Protein AF-A0A8C9J4I4-F1 (afdb_monomer_lite)

Secondary structure (DSSP, 8-state):
-HHHHTT-GGG----HHHHHHHHHSSS--------PPPPPTTSPPP-SHHHHHHHHHHHHHHHTT---------TT-HHHHHHHHHTT---HHHHH--------HHHHHHHTT-

Structure (mmCIF, N/CA/C/O backbone):
data_AF-A0A8C9J4I4-F1
#
_entry.id   AF-A0A8C9J4I4-F1
#
loop_
_atom_site.group_PDB
_atom_site.id
_atom_site.type_symbol
_atom_site.label_atom_id
_atom_site.label_alt_id
_atom_site.label_comp_id
_atom_site.label_asym_id
_atom_site.label_entity_id
_atom_site.label_seq_id
_atom_site.pdbx_PDB_ins_code
_atom_site.Cartn_x
_atom_site.Cartn_y
_atom_site.Cartn_z
_atom_site.occupancy
_atom_site.B_iso_or_equiv
_atom_site.auth_seq_id
_atom_site.auth_comp_id
_atom_site.auth_asym_id
_atom_site.auth_atom_id
_atom_site.pdbx_PDB_model_num
ATOM 1 N N . GLU A 1 1 ? -2.666 16.844 15.257 1.00 49.97 1 GLU A N 1
ATOM 2 C CA . GLU A 1 1 ? -2.706 15.535 14.540 1.00 49.97 1 GLU A CA 1
ATOM 3 C C . GLU A 1 1 ? -1.479 14.668 14.856 1.00 49.97 1 GLU A C 1
ATOM 5 O O . GLU A 1 1 ? -0.583 15.152 15.533 1.00 49.97 1 GLU A O 1
ATOM 10 N N . LEU A 1 2 ? -1.416 13.396 14.424 1.00 40.09 2 LEU A N 1
ATOM 11 C CA . LEU A 1 2 ? -0.331 12.441 14.757 1.00 40.09 2 LEU A CA 1
ATOM 12 C C . LEU A 1 2 ? 1.091 13.023 14.556 1.00 40.09 2 LEU A C 1
ATOM 14 O O . LEU A 1 2 ? 1.989 12.735 15.339 1.00 40.09 2 LEU A O 1
ATOM 18 N N . ALA A 1 3 ? 1.272 13.897 13.560 1.00 43.53 3 ALA A N 1
ATOM 19 C CA . ALA A 1 3 ? 2.529 14.600 13.292 1.00 43.53 3 ALA A CA 1
ATOM 20 C C . ALA A 1 3 ? 2.927 15.613 14.388 1.00 43.53 3 ALA A C 1
ATOM 22 O O . ALA A 1 3 ? 4.107 15.737 14.710 1.00 43.53 3 ALA A O 1
ATOM 23 N N . GLU A 1 4 ? 1.961 16.301 15.005 1.00 47.06 4 GLU A N 1
ATOM 24 C CA . GLU A 1 4 ? 2.205 17.167 16.170 1.00 47.06 4 GLU A CA 1
ATOM 25 C C . GLU A 1 4 ? 2.486 16.341 17.428 1.00 47.06 4 GLU A C 1
ATOM 27 O O . GLU A 1 4 ? 3.331 16.712 18.241 1.00 47.06 4 GLU A O 1
ATOM 32 N N . TYR A 1 5 ? 1.815 15.191 17.567 1.00 48.88 5 TYR A N 1
ATOM 33 C CA . TYR A 1 5 ? 2.042 14.258 18.673 1.00 48.88 5 TYR A CA 1
ATOM 34 C C . TYR A 1 5 ? 3.464 13.672 18.645 1.00 48.88 5 TYR A C 1
ATOM 36 O O . TYR A 1 5 ? 4.068 13.467 19.697 1.00 48.88 5 TYR A O 1
ATOM 44 N N . GLU A 1 6 ? 4.027 13.460 17.453 1.00 52.06 6 GLU A N 1
ATOM 45 C CA . GLU A 1 6 ? 5.371 12.897 17.271 1.00 52.06 6 GLU A CA 1
ATOM 46 C C . GLU A 1 6 ? 6.467 13.941 17.002 1.00 52.06 6 GLU A C 1
ATOM 48 O O . GLU A 1 6 ? 7.626 13.566 16.847 1.00 52.06 6 GLU A O 1
ATOM 53 N N . LYS A 1 7 ? 6.145 15.246 17.011 1.00 54.66 7 LYS A N 1
ATOM 54 C CA . LYS A 1 7 ? 7.079 16.352 16.691 1.00 54.66 7 LYS A CA 1
ATOM 55 C C . LYS A 1 7 ? 7.751 16.209 15.316 1.00 54.66 7 LYS A C 1
ATOM 57 O O . LYS A 1 7 ? 8.925 16.531 15.153 1.00 54.66 7 LYS A O 1
ATOM 62 N N . LEU A 1 8 ? 7.003 15.724 14.329 1.00 56.62 8 LEU A N 1
ATOM 63 C CA . LEU A 1 8 ? 7.472 15.504 12.955 1.00 56.62 8 LEU A CA 1
ATOM 64 C C . LEU A 1 8 ? 6.775 16.422 11.943 1.00 56.62 8 LEU A C 1
ATOM 66 O O . LEU A 1 8 ? 6.825 16.159 10.743 1.00 56.62 8 LEU A O 1
ATOM 70 N N . SER A 1 9 ? 6.144 17.503 12.411 1.00 54.25 9 SER A N 1
ATOM 71 C CA . SER A 1 9 ? 5.437 18.491 11.581 1.00 54.25 9 SER A CA 1
ATOM 72 C C . SER A 1 9 ? 6.261 18.977 10.387 1.00 54.25 9 SER A C 1
ATOM 74 O O . SER A 1 9 ? 5.722 19.156 9.302 1.00 54.25 9 SER A O 1
ATOM 76 N N . ASP A 1 10 ? 7.574 19.117 10.563 1.00 56.16 10 ASP A N 1
ATOM 77 C CA . ASP A 1 10 ? 8.470 19.719 9.570 1.00 56.16 10 ASP A CA 1
ATOM 78 C C . ASP A 1 10 ? 8.855 18.746 8.436 1.00 56.16 10 ASP A C 1
ATOM 80 O O . ASP A 1 10 ? 9.424 19.153 7.424 1.00 56.16 10 ASP A O 1
ATOM 84 N N . GLN A 1 11 ? 8.556 17.449 8.591 1.00 50.56 11 GLN A N 1
ATOM 85 C CA . GLN A 1 11 ? 8.858 16.397 7.609 1.00 50.56 11 GLN A CA 1
ATOM 86 C C . GLN A 1 11 ? 7.637 15.990 6.773 1.00 50.56 11 GLN A C 1
ATOM 88 O O . GLN A 1 11 ? 7.758 15.215 5.822 1.00 50.56 11 GLN A O 1
ATOM 93 N N . VAL A 1 12 ? 6.458 16.521 7.099 1.00 47.56 12 VAL A N 1
ATOM 94 C CA . VAL A 1 12 ? 5.204 16.207 6.417 1.00 47.56 12 VAL A CA 1
ATOM 95 C C . VAL A 1 12 ? 4.912 17.311 5.401 1.00 47.56 12 VAL A C 1
ATOM 97 O O . VAL A 1 12 ? 4.592 18.438 5.755 1.00 47.56 12 VAL A O 1
ATOM 100 N N . LYS A 1 13 ? 5.032 16.988 4.108 1.00 55.53 13 LYS A N 1
ATOM 101 C CA . LYS A 1 13 ? 4.779 17.933 3.000 1.00 55.53 13 LYS A CA 1
ATOM 102 C C . LYS A 1 13 ? 3.300 18.072 2.612 1.00 55.53 13 LYS A C 1
ATOM 104 O O . LYS A 1 13 ? 3.002 18.772 1.649 1.00 55.53 13 LYS A O 1
ATOM 109 N N . ILE A 1 14 ? 2.390 17.382 3.298 1.00 58.34 14 ILE A N 1
ATOM 110 C CA . ILE A 1 14 ? 0.969 17.305 2.939 1.00 58.34 14 ILE A CA 1
ATOM 111 C C . ILE A 1 14 ? 0.103 17.894 4.060 1.00 58.34 14 ILE A C 1
ATOM 113 O O . ILE A 1 14 ? 0.358 17.621 5.231 1.00 58.34 14 ILE A O 1
ATOM 117 N N . SER A 1 15 ? -0.881 18.731 3.716 1.00 66.88 15 SER A N 1
ATOM 118 C CA . SER A 1 15 ? -1.787 19.355 4.691 1.00 66.88 15 SER A CA 1
ATOM 119 C C . SER A 1 15 ? -3.043 18.516 4.938 1.00 66.88 15 SER A C 1
ATOM 121 O O . SER A 1 15 ? -3.422 17.683 4.109 1.00 66.88 15 SER A O 1
ATOM 123 N N . GLU A 1 16 ? -3.718 18.762 6.063 1.00 59.41 16 GLU A N 1
ATOM 124 C CA . GLU A 1 16 ? -4.997 18.125 6.397 1.00 59.41 16 GLU A CA 1
ATOM 125 C C . GLU A 1 16 ? -6.061 18.416 5.325 1.00 59.41 16 GLU A C 1
ATOM 127 O O . GLU A 1 16 ? -6.789 17.516 4.902 1.00 59.41 16 GLU A O 1
ATOM 132 N N . GLU A 1 17 ? -6.128 19.656 4.829 1.00 63.62 17 GLU A N 1
ATOM 133 C CA . GLU A 1 17 ? -7.065 20.032 3.769 1.00 63.62 17 GLU A CA 1
ATOM 134 C C . GLU A 1 17 ? -6.798 19.270 2.467 1.00 63.62 17 GLU A C 1
ATOM 136 O O . GLU A 1 17 ? -7.749 18.833 1.817 1.00 63.62 17 GLU A O 1
ATOM 141 N N . ALA A 1 18 ? -5.526 19.061 2.108 1.00 61.28 18 ALA A N 1
ATOM 142 C CA . ALA A 1 18 ? -5.149 18.293 0.923 1.00 61.28 18 ALA A CA 1
ATOM 143 C C . ALA A 1 18 ? -5.536 16.811 1.067 1.00 61.28 18 ALA A C 1
ATOM 145 O O . ALA A 1 18 ? -6.139 16.242 0.162 1.00 61.28 18 ALA A O 1
ATOM 146 N N . LEU A 1 19 ? -5.301 16.206 2.240 1.00 60.72 19 LEU A N 1
ATOM 147 C CA . LEU A 1 19 ? -5.726 14.829 2.531 1.00 60.72 19 LEU A CA 1
ATOM 148 C C . LEU A 1 19 ? -7.250 14.670 2.472 1.00 60.72 19 LEU A C 1
ATOM 150 O O . LEU A 1 19 ? -7.756 13.655 1.990 1.00 60.72 19 LEU A O 1
ATOM 154 N N . ARG A 1 20 ? -7.996 15.671 2.955 1.00 61.81 20 ARG A N 1
ATOM 155 C CA . ARG A 1 20 ? -9.463 15.687 2.894 1.00 61.81 20 ARG A CA 1
ATOM 156 C C . ARG A 1 20 ? -9.975 15.792 1.460 1.00 61.81 20 ARG A C 1
ATOM 158 O O . ARG A 1 20 ? -10.905 15.065 1.113 1.00 61.81 20 ARG A O 1
ATOM 165 N N . ALA A 1 21 ? -9.373 16.659 0.650 1.00 62.06 21 ALA A N 1
ATOM 166 C CA . ALA A 1 21 ? -9.745 16.849 -0.749 1.00 62.06 21 ALA A CA 1
ATOM 167 C C . ALA A 1 21 ? -9.456 15.601 -1.602 1.00 62.06 21 ALA A C 1
ATOM 169 O O . ALA A 1 21 ? -10.354 15.127 -2.298 1.00 62.06 21 ALA A O 1
ATOM 170 N N . ASP A 1 22 ? -8.254 15.032 -1.489 1.00 60.41 22 ASP A N 1
ATOM 171 C CA . ASP A 1 22 ? -7.823 13.880 -2.295 1.00 60.41 22 ASP A CA 1
ATOM 172 C C . ASP A 1 22 ? -8.471 12.564 -1.829 1.00 60.41 22 ASP A C 1
ATOM 174 O O . ASP A 1 22 ? -8.793 11.677 -2.625 1.00 60.41 22 ASP A O 1
ATOM 178 N N . GLY A 1 23 ? -8.677 12.426 -0.516 1.00 58.28 23 GLY A N 1
ATOM 179 C CA . GLY A 1 23 ? -9.105 11.173 0.097 1.00 58.28 23 GLY A CA 1
ATOM 180 C C . GLY A 1 23 ? -10.605 11.016 0.315 1.00 58.28 23 GLY A C 1
ATOM 181 O O . GLY A 1 23 ? -11.085 9.886 0.383 1.00 58.28 23 GLY A O 1
ATOM 182 N N . PHE A 1 24 ? -11.345 12.120 0.459 1.00 59.84 24 PHE A N 1
ATOM 183 C CA . PHE A 1 24 ? -12.734 12.099 0.937 1.00 59.84 24 PHE A CA 1
ATOM 184 C C . PHE A 1 24 ? -13.669 13.064 0.182 1.00 59.84 24 PHE A C 1
ATOM 186 O O . PHE A 1 24 ? -14.761 13.360 0.671 1.00 59.84 24 PHE A O 1
ATOM 193 N N . GLY A 1 25 ? -13.253 13.562 -0.989 1.00 61.19 25 GLY A N 1
ATOM 194 C CA . GLY A 1 25 ? -14.099 14.334 -1.906 1.00 61.19 25 GLY A CA 1
ATOM 195 C C . GLY A 1 25 ? -15.133 13.477 -2.652 1.00 61.19 25 GLY A C 1
ATOM 196 O O . GLY A 1 25 ? -15.269 12.281 -2.405 1.00 61.19 25 GLY A O 1
ATOM 197 N N . GLU A 1 26 ? -15.860 14.078 -3.599 1.00 49.44 26 GLU A N 1
ATOM 198 C CA . GLU A 1 26 ? -16.926 13.398 -4.366 1.00 49.44 26 GLU A CA 1
ATOM 199 C C . GLU A 1 26 ? -16.433 12.195 -5.199 1.00 49.44 26 GLU A C 1
ATOM 201 O O . GLU A 1 26 ? -17.227 11.320 -5.535 1.00 49.44 26 GLU A O 1
ATOM 206 N N . ASN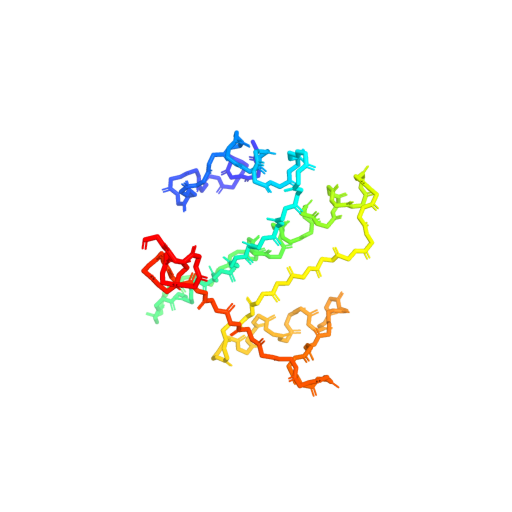 A 1 27 ? -15.128 12.120 -5.489 1.00 47.50 27 ASN A N 1
ATOM 207 C CA . ASN A 1 27 ? -14.455 10.974 -6.106 1.00 47.50 27 ASN A CA 1
ATOM 208 C C . ASN A 1 27 ? -13.192 10.617 -5.300 1.00 47.50 27 ASN A C 1
ATOM 210 O O . ASN A 1 27 ? -12.106 11.095 -5.631 1.00 47.50 27 ASN A O 1
ATOM 214 N N . PRO A 1 28 ? -13.308 9.816 -4.229 1.00 50.38 28 PRO A N 1
ATOM 215 C CA . PRO A 1 28 ? -12.176 9.511 -3.366 1.00 50.38 28 PRO A CA 1
ATOM 216 C C . PRO A 1 28 ? -11.195 8.559 -4.064 1.00 50.38 28 PRO A C 1
ATOM 218 O O . PRO A 1 28 ? -11.571 7.463 -4.486 1.00 50.38 28 PRO A O 1
ATOM 221 N N . PHE A 1 29 ? -9.921 8.947 -4.151 1.00 48.00 29 PHE A N 1
ATOM 222 C CA . PHE A 1 29 ? -8.847 8.073 -4.626 1.00 48.00 29 PHE A CA 1
ATOM 223 C C . PHE A 1 29 ? -7.624 8.214 -3.717 1.00 48.00 29 PHE A C 1
ATOM 225 O O . PHE A 1 29 ? -6.791 9.100 -3.885 1.00 48.00 29 PHE A O 1
ATOM 232 N N . TYR A 1 30 ? -7.495 7.314 -2.739 1.00 51.06 30 TYR A N 1
ATOM 233 C CA . TYR A 1 30 ? -6.308 7.264 -1.887 1.00 51.06 30 TYR A CA 1
ATOM 234 C C . TYR A 1 30 ? -5.211 6.442 -2.572 1.00 51.06 30 TYR A C 1
ATOM 236 O O . TYR A 1 30 ? -5.296 5.218 -2.654 1.00 51.06 30 TYR A O 1
ATOM 244 N N . CYS A 1 31 ? -4.149 7.107 -3.023 1.00 49.06 31 CYS A N 1
ATOM 245 C CA . CYS A 1 31 ? -2.883 6.453 -3.343 1.00 49.06 31 CYS A CA 1
ATOM 246 C C . CYS A 1 31 ? -1.783 7.107 -2.506 1.00 49.06 31 CYS A C 1
ATOM 248 O O . CYS A 1 31 ? -1.266 8.168 -2.846 1.00 49.06 31 CYS A O 1
ATOM 250 N N . CYS A 1 32 ? -1.456 6.494 -1.368 1.00 49.62 32 CYS A N 1
ATOM 251 C CA . CYS A 1 32 ? -0.356 6.937 -0.521 1.00 49.62 32 CYS A CA 1
ATOM 252 C C . CYS A 1 32 ? 0.873 6.064 -0.793 1.00 49.62 32 CYS A C 1
ATOM 254 O O . CYS A 1 32 ? 0.820 4.839 -0.664 1.00 49.62 32 CYS A O 1
ATOM 256 N N . LEU A 1 33 ? 1.987 6.702 -1.147 1.00 51.28 33 LEU A N 1
ATOM 257 C CA . LEU A 1 33 ? 3.301 6.073 -1.107 1.00 51.28 33 LEU A CA 1
ATOM 258 C C . LEU A 1 33 ? 3.888 6.309 0.285 1.00 51.28 33 LEU A C 1
ATOM 260 O O . LEU A 1 33 ? 4.370 7.399 0.584 1.00 51.28 33 LEU A O 1
ATOM 264 N N . VAL A 1 34 ? 3.838 5.290 1.143 1.00 55.66 34 VAL A N 1
ATOM 265 C CA . VAL A 1 34 ? 4.549 5.317 2.426 1.00 55.66 34 VAL A CA 1
ATOM 266 C C . VAL A 1 34 ? 5.980 4.860 2.166 1.00 55.66 34 VAL A C 1
ATOM 268 O O . VAL A 1 34 ? 6.237 3.671 1.987 1.00 55.66 34 VAL A O 1
ATOM 271 N N . ALA A 1 35 ? 6.910 5.811 2.115 1.00 47.03 35 ALA A N 1
ATOM 272 C CA . ALA A 1 35 ? 8.337 5.534 2.042 1.00 47.03 35 ALA A CA 1
ATOM 273 C C . ALA A 1 35 ? 8.973 5.815 3.406 1.00 47.03 35 ALA A C 1
ATOM 275 O O . ALA A 1 35 ? 8.958 6.947 3.883 1.00 47.03 35 ALA A O 1
ATOM 276 N N . GLU A 1 36 ? 9.535 4.782 4.027 1.00 53.59 36 GLU A N 1
ATOM 277 C CA . GLU A 1 36 ? 10.429 4.945 5.170 1.00 53.59 36 GLU A CA 1
ATOM 278 C C . GLU A 1 36 ? 11.862 5.040 4.637 1.00 53.59 36 GLU A C 1
ATOM 280 O O . GLU A 1 36 ? 12.345 4.128 3.961 1.00 53.59 36 GLU A O 1
ATOM 285 N N . LEU A 1 37 ? 12.529 6.168 4.894 1.00 52.94 37 LEU A N 1
ATOM 286 C CA . LEU A 1 37 ? 13.966 6.297 4.673 1.00 52.94 37 LEU A CA 1
ATOM 287 C C . LEU A 1 37 ? 14.671 5.479 5.754 1.00 52.94 37 LEU A C 1
ATOM 289 O O . LEU A 1 37 ? 14.528 5.762 6.943 1.00 52.94 37 LEU A O 1
ATOM 293 N N . LEU A 1 38 ? 15.412 4.452 5.337 1.00 54.44 38 LEU A N 1
ATOM 294 C CA . LEU A 1 38 ? 16.266 3.716 6.260 1.00 54.44 38 LEU A CA 1
ATOM 295 C C . LEU A 1 38 ? 17.342 4.667 6.815 1.00 54.44 38 LEU A C 1
ATOM 297 O O . LEU A 1 38 ? 17.878 5.469 6.042 1.00 54.44 38 LEU A O 1
ATOM 301 N N . PRO A 1 39 ? 17.668 4.585 8.119 1.00 55.25 39 PRO A N 1
ATOM 302 C CA . PRO A 1 39 ? 18.702 5.425 8.709 1.00 55.25 39 PRO A CA 1
ATOM 303 C C . PRO A 1 39 ? 20.049 5.190 8.024 1.00 55.25 39 PRO A C 1
ATOM 305 O O . PRO A 1 39 ? 20.355 4.066 7.604 1.00 55.25 39 PRO A O 1
ATOM 308 N N . ALA A 1 40 ? 20.884 6.227 7.954 1.00 65.31 40 ALA A N 1
ATOM 309 C CA . ALA A 1 40 ? 22.268 6.046 7.534 1.00 65.31 40 ALA A CA 1
ATOM 310 C C . ALA A 1 40 ? 23.018 5.127 8.528 1.00 65.31 40 ALA A C 1
ATOM 312 O O . ALA A 1 40 ? 22.620 5.011 9.693 1.00 65.31 40 ALA A O 1
ATOM 313 N N . PRO A 1 41 ? 24.116 4.461 8.121 1.00 58.59 41 PRO A N 1
ATOM 314 C CA . PRO A 1 41 ? 24.906 3.643 9.036 1.00 58.59 41 PRO A CA 1
ATOM 315 C C . PRO A 1 41 ? 25.340 4.450 10.271 1.00 58.59 41 PRO A C 1
ATOM 317 O O . PRO A 1 41 ? 26.097 5.410 10.153 1.00 58.59 41 PRO A O 1
ATOM 320 N N . GLY A 1 42 ? 24.861 4.050 11.452 1.00 67.25 42 GLY A N 1
ATOM 321 C CA . GLY A 1 42 ? 25.135 4.727 12.725 1.00 67.25 42 GLY A CA 1
ATOM 322 C C . GLY A 1 42 ? 24.010 5.630 13.245 1.00 67.25 42 GLY A C 1
ATOM 323 O O . GLY A 1 42 ? 24.132 6.145 14.355 1.00 67.25 42 GLY A O 1
ATOM 324 N N . GLU A 1 43 ? 22.915 5.796 12.503 1.00 62.84 43 GLU A N 1
ATOM 325 C CA . GLU A 1 43 ? 21.741 6.541 12.964 1.00 62.84 43 GLU A CA 1
ATOM 326 C C . GLU A 1 43 ? 20.735 5.648 13.713 1.00 62.84 43 GLU A C 1
ATOM 328 O O . GLU A 1 43 ? 20.614 4.452 13.424 1.00 62.84 43 GLU A O 1
ATOM 333 N N . PRO A 1 44 ? 20.002 6.207 14.695 1.00 56.84 44 PRO A N 1
ATOM 334 C CA . PRO A 1 44 ? 18.973 5.472 15.416 1.00 56.84 44 PRO A CA 1
ATOM 335 C C . PRO A 1 44 ? 17.864 5.006 14.468 1.00 56.84 44 PRO A C 1
ATOM 337 O O . PRO A 1 44 ? 17.380 5.752 13.619 1.00 56.84 44 PRO A O 1
ATOM 340 N N . GLN A 1 45 ? 17.451 3.752 14.641 1.00 60.62 45 GLN A N 1
ATOM 341 C CA . GLN A 1 45 ? 16.393 3.127 13.855 1.00 60.62 45 GLN A CA 1
ATOM 342 C C . GLN A 1 45 ? 15.054 3.864 14.021 1.00 60.62 45 GLN A C 1
ATOM 344 O O . GLN A 1 45 ? 14.745 4.371 15.103 1.00 60.62 45 GLN A O 1
ATOM 349 N N . GLY A 1 46 ? 14.267 3.919 12.941 1.00 59.94 46 GLY A N 1
ATOM 350 C CA . GLY A 1 46 ? 12.967 4.591 12.914 1.00 59.94 46 GLY A CA 1
ATOM 351 C C . GLY A 1 46 ? 12.037 4.113 14.036 1.00 59.94 46 GLY A C 1
ATOM 352 O O . GLY A 1 46 ? 11.974 2.929 14.359 1.00 59.94 46 GLY A O 1
ATOM 353 N N . GLN A 1 47 ? 11.289 5.035 14.646 1.00 58.75 47 GLN A N 1
ATOM 354 C CA . GLN A 1 47 ? 10.462 4.778 15.840 1.00 58.75 47 GLN A CA 1
ATOM 355 C C . GLN A 1 47 ? 9.135 4.039 15.546 1.00 58.75 47 GLN A C 1
ATOM 357 O O . GLN A 1 4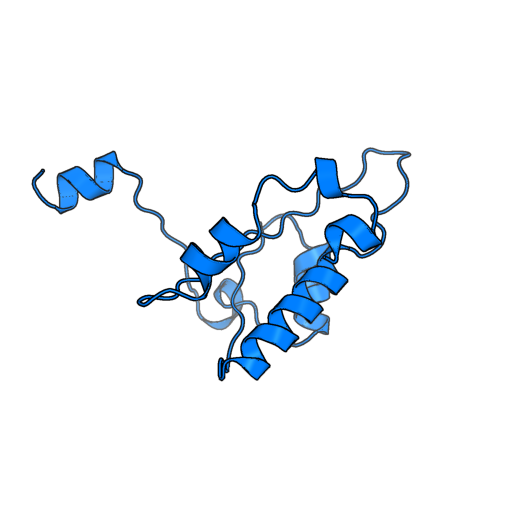7 ? 8.177 4.131 16.318 1.00 58.75 47 GLN A O 1
ATOM 362 N N . GLY A 1 48 ? 9.036 3.325 14.420 1.00 65.75 48 GLY A N 1
ATOM 363 C CA . GLY A 1 48 ? 7.809 2.635 14.001 1.00 65.75 48 GLY A CA 1
ATOM 364 C C . GLY A 1 48 ? 6.667 3.578 13.596 1.00 65.75 48 GLY A C 1
ATOM 365 O O . GLY A 1 48 ? 5.496 3.202 13.672 1.00 65.75 48 GLY A O 1
ATOM 366 N N . ILE A 1 49 ? 7.001 4.800 13.176 1.00 68.62 49 ILE A N 1
ATOM 367 C CA . ILE A 1 49 ? 6.057 5.852 12.766 1.00 68.62 49 ILE A CA 1
ATOM 368 C C . ILE A 1 49 ? 5.169 5.368 11.609 1.00 68.62 49 ILE A C 1
ATOM 370 O O . ILE A 1 49 ? 3.948 5.516 11.662 1.00 68.62 49 ILE A O 1
ATOM 374 N N . GLY A 1 50 ? 5.753 4.684 10.616 1.00 69.12 50 GLY A N 1
ATOM 375 C CA . GLY A 1 50 ? 5.013 4.126 9.475 1.00 69.12 50 GLY A CA 1
ATOM 376 C C . GLY A 1 50 ? 3.881 3.181 9.897 1.00 69.12 50 GLY A C 1
ATOM 377 O O . GLY A 1 50 ? 2.751 3.304 9.424 1.00 69.12 50 GLY A O 1
ATOM 378 N N . SER A 1 51 ? 4.137 2.310 10.878 1.00 73.12 51 SER A N 1
ATOM 379 C CA . SER A 1 51 ? 3.125 1.404 11.437 1.00 73.12 51 SER A CA 1
ATOM 380 C C . SER A 1 51 ? 1.979 2.147 12.125 1.00 73.12 51 SER A C 1
ATOM 382 O O . SER A 1 51 ? 0.830 1.713 12.046 1.00 73.12 51 SER A O 1
ATOM 384 N N . LYS A 1 52 ? 2.265 3.258 12.815 1.00 77.88 52 LYS A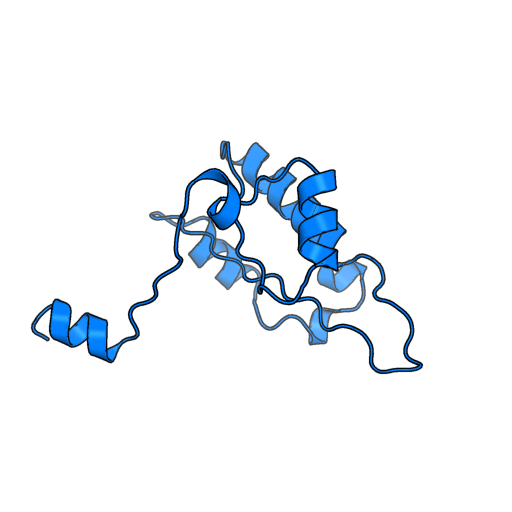 N 1
ATOM 385 C CA . LYS A 1 52 ? 1.230 4.070 13.475 1.00 77.88 52 LYS A CA 1
ATOM 386 C C . LYS A 1 52 ? 0.370 4.815 12.458 1.00 77.88 52 LYS A C 1
ATOM 388 O O . LYS A 1 52 ? -0.850 4.839 12.611 1.00 77.88 52 LYS A O 1
ATOM 393 N N . ILE A 1 53 ? 0.985 5.349 11.402 1.00 79.94 53 ILE A N 1
ATOM 394 C CA . ILE A 1 53 ? 0.277 6.007 10.297 1.00 79.94 53 ILE A CA 1
ATOM 395 C C . ILE A 1 53 ? -0.694 5.024 9.640 1.00 79.94 53 ILE A C 1
ATOM 397 O O . ILE A 1 53 ? -1.880 5.324 9.527 1.00 79.94 53 ILE A O 1
ATOM 401 N N . ILE A 1 54 ? -0.233 3.826 9.275 1.00 82.06 54 ILE A N 1
ATOM 402 C CA . ILE A 1 54 ? -1.078 2.846 8.574 1.00 82.06 54 ILE A CA 1
ATOM 403 C C . ILE A 1 54 ? -2.243 2.379 9.440 1.00 82.06 54 ILE A C 1
ATOM 405 O O . ILE A 1 54 ? -3.364 2.275 8.945 1.00 82.06 54 ILE A O 1
ATOM 409 N N . LYS A 1 55 ? -2.015 2.165 10.741 1.00 84.50 55 LYS A N 1
ATOM 410 C CA . LYS A 1 55 ? -3.102 1.863 11.680 1.00 84.50 55 LYS A CA 1
ATOM 411 C C . LYS A 1 55 ? -4.137 2.980 11.714 1.00 84.50 55 LYS A C 1
ATOM 413 O O . LYS A 1 55 ? -5.326 2.692 11.626 1.00 84.50 55 LYS A O 1
ATOM 418 N N . LYS A 1 56 ? -3.702 4.244 11.777 1.00 85.38 56 LYS A N 1
ATOM 419 C CA . LYS A 1 56 ? -4.641 5.366 11.823 1.00 85.38 56 LYS A CA 1
ATOM 420 C C . LYS A 1 56 ? -5.437 5.516 10.527 1.00 85.38 56 LYS A C 1
ATOM 422 O O . LYS A 1 56 ? -6.635 5.780 10.578 1.00 85.38 56 LYS A O 1
ATOM 427 N N . VAL A 1 57 ? -4.798 5.301 9.377 1.00 84.31 57 VAL A N 1
ATOM 428 C CA . VAL A 1 57 ? -5.483 5.283 8.076 1.00 84.31 57 VAL A CA 1
ATOM 429 C C . VAL A 1 57 ? -6.515 4.157 8.027 1.00 84.31 57 VAL A C 1
ATOM 431 O O . VAL A 1 57 ? -7.639 4.396 7.598 1.00 84.31 57 VAL A O 1
ATOM 434 N N . ALA A 1 58 ? -6.178 2.957 8.510 1.00 85.25 58 ALA A N 1
ATOM 435 C CA . ALA A 1 58 ? -7.116 1.839 8.570 1.00 85.25 58 ALA A CA 1
ATOM 436 C C . ALA A 1 58 ? -8.329 2.136 9.472 1.00 85.25 58 ALA A C 1
ATOM 438 O O . ALA A 1 58 ? -9.455 1.855 9.071 1.00 85.25 58 ALA A O 1
ATOM 439 N N . GLU A 1 59 ? -8.125 2.750 10.646 1.00 86.62 59 GLU A N 1
ATOM 440 C CA . GLU A 1 59 ? -9.220 3.196 11.526 1.00 86.62 59 GLU A CA 1
ATOM 441 C C . GLU A 1 59 ? -10.185 4.136 10.792 1.00 86.62 59 GLU A C 1
ATOM 443 O O . GLU A 1 59 ? -11.384 3.868 10.728 1.00 86.62 59 GLU A O 1
ATOM 448 N N . VAL A 1 60 ? -9.661 5.203 10.179 1.00 85.00 60 VAL A N 1
ATOM 449 C CA . VAL A 1 60 ? -10.484 6.193 9.464 1.00 85.00 60 VAL A CA 1
ATOM 450 C C . VAL A 1 60 ? -11.179 5.570 8.252 1.00 85.00 60 VAL A C 1
ATOM 452 O O . VAL A 1 60 ? -12.341 5.869 7.989 1.00 85.00 60 VAL A O 1
ATOM 455 N N . ALA A 1 61 ? -10.498 4.688 7.516 1.00 78.44 61 ALA A N 1
ATOM 456 C CA . ALA A 1 61 ? -11.082 3.983 6.380 1.00 78.44 61 ALA A CA 1
ATOM 457 C C . ALA A 1 61 ? -12.308 3.158 6.812 1.00 78.44 61 ALA A C 1
ATOM 459 O O . ALA A 1 61 ? -13.364 3.247 6.186 1.00 78.44 61 ALA A O 1
ATOM 460 N N . LEU A 1 62 ? -12.203 2.421 7.922 1.00 80.12 62 LEU A N 1
ATOM 461 C CA . LEU A 1 62 ? -13.315 1.643 8.472 1.00 80.12 62 LEU A CA 1
ATOM 462 C C . LEU A 1 62 ? -14.467 2.539 8.954 1.00 80.12 62 LEU A C 1
ATOM 464 O O . LEU A 1 62 ? -15.622 2.256 8.642 1.00 80.12 62 LEU A O 1
ATOM 468 N N . GLU A 1 63 ? -14.174 3.647 9.646 1.00 83.00 63 GLU A N 1
ATOM 469 C CA . GLU A 1 63 ? -15.183 4.637 10.072 1.00 83.00 63 GLU A CA 1
ATOM 470 C C . GLU A 1 63 ? -15.970 5.236 8.892 1.00 83.00 63 GLU A C 1
ATOM 472 O O . GLU A 1 63 ? -17.119 5.652 9.046 1.00 83.00 63 GLU A O 1
ATOM 477 N N . ARG A 1 64 ? -15.366 5.265 7.699 1.00 79.12 64 ARG A N 1
ATOM 478 C CA . ARG A 1 64 ? -15.953 5.799 6.460 1.00 79.12 64 ARG A CA 1
ATOM 479 C C . ARG A 1 64 ? -16.634 4.737 5.594 1.00 79.12 64 ARG A C 1
ATOM 481 O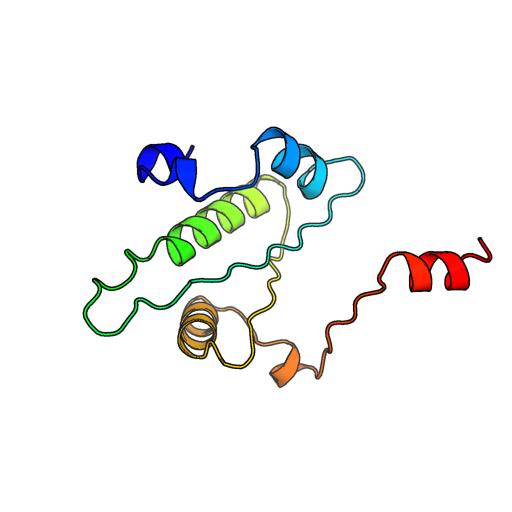 O . ARG A 1 64 ? -17.136 5.068 4.523 1.00 79.12 64 ARG A O 1
ATOM 488 N N . GLY A 1 65 ? -16.676 3.482 6.042 1.00 71.19 65 GLY A N 1
ATOM 489 C CA . GLY A 1 65 ? -17.288 2.376 5.302 1.00 71.19 65 GLY A CA 1
ATOM 490 C C . GLY A 1 65 ? -16.406 1.787 4.198 1.00 71.19 65 GLY A C 1
ATOM 491 O O . GLY A 1 65 ? -16.903 1.038 3.357 1.00 71.19 65 GLY A O 1
ATOM 492 N N . CYS A 1 66 ? -15.107 2.092 4.181 1.00 77.81 66 CYS A N 1
ATOM 493 C CA . CYS A 1 66 ? -14.160 1.417 3.301 1.00 77.81 66 CYS A CA 1
ATOM 494 C C . CYS A 1 66 ? -13.883 -0.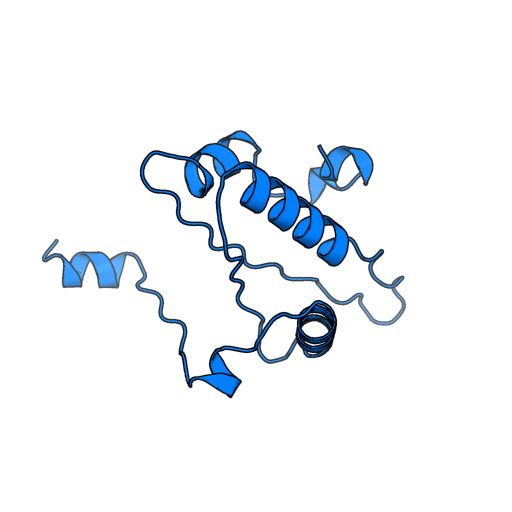004 3.815 1.00 77.81 66 CYS A C 1
ATOM 496 O O . CYS A 1 66 ? -13.757 -0.235 5.015 1.00 77.81 66 CYS A O 1
ATOM 498 N N . SER A 1 67 ? -13.738 -0.961 2.898 1.00 79.50 67 SER A N 1
ATOM 499 C CA . SER A 1 67 ? -13.469 -2.369 3.225 1.00 79.50 67 SER A CA 1
ATOM 500 C C . SER A 1 67 ? -12.033 -2.808 2.936 1.00 79.50 67 SER A C 1
ATOM 502 O O . SER A 1 67 ? -11.654 -3.926 3.281 1.00 79.50 67 SER A O 1
ATOM 504 N N . GLN A 1 68 ? -11.234 -1.961 2.282 1.00 79.00 68 GLN A N 1
ATOM 505 C CA . GLN A 1 68 ? -9.886 -2.300 1.837 1.00 79.00 68 GLN A CA 1
ATOM 506 C C . GLN A 1 68 ? -8.949 -1.096 1.938 1.00 79.00 68 GLN A C 1
ATOM 508 O O . GLN A 1 68 ? -9.337 0.036 1.655 1.00 79.00 68 GLN A O 1
ATOM 513 N N . LEU A 1 69 ? -7.694 -1.374 2.291 1.00 81.12 69 LEU A N 1
ATOM 514 C CA . LEU A 1 69 ? -6.575 -0.442 2.217 1.00 81.12 69 LEU A CA 1
ATOM 515 C C . LEU A 1 69 ? -5.565 -1.016 1.223 1.00 81.12 69 LEU A C 1
ATOM 517 O O . LEU A 1 69 ? -5.137 -2.161 1.368 1.00 81.12 69 LEU A O 1
ATOM 521 N N . ARG A 1 70 ? -5.188 -0.227 0.213 1.00 83.56 70 ARG A N 1
ATOM 522 C CA . ARG A 1 70 ? -4.173 -0.598 -0.781 1.00 83.56 70 ARG A CA 1
ATOM 523 C C . ARG A 1 70 ? -3.002 0.375 -0.711 1.00 83.56 70 ARG A C 1
ATOM 525 O O . ARG A 1 70 ? -3.198 1.576 -0.560 1.00 83.56 70 ARG A O 1
ATOM 532 N N . LEU A 1 71 ? -1.790 -0.153 -0.840 1.00 84.00 71 LEU A N 1
ATOM 533 C CA . LEU A 1 71 ? -0.546 0.612 -0.869 1.00 84.00 71 LEU A CA 1
ATOM 534 C C . LEU A 1 71 ? 0.432 -0.032 -1.858 1.00 84.00 71 LEU A C 1
ATOM 536 O O . LEU A 1 71 ? 0.299 -1.211 -2.177 1.00 84.00 71 LEU A O 1
ATOM 540 N N . THR A 1 72 ? 1.404 0.740 -2.348 1.00 84.81 72 THR A N 1
ATOM 541 C CA . THR A 1 72 ? 2.513 0.224 -3.170 1.00 84.81 72 THR A CA 1
ATOM 542 C C . THR A 1 72 ? 3.799 0.280 -2.355 1.00 84.81 72 THR A C 1
ATOM 544 O O . THR A 1 72 ? 4.087 1.304 -1.737 1.00 84.81 72 THR A O 1
ATOM 547 N N . VAL A 1 73 ? 4.571 -0.807 -2.359 1.00 84.69 73 VAL A N 1
ATOM 548 C CA . VAL A 1 73 ? 5.883 -0.887 -1.703 1.00 84.69 73 VAL A CA 1
ATOM 549 C C . VAL A 1 73 ? 6.959 -0.975 -2.776 1.00 84.69 73 VAL A C 1
ATOM 551 O O . VAL A 1 73 ? 6.801 -1.714 -3.745 1.00 84.69 73 VAL A O 1
ATOM 554 N N . LEU A 1 74 ? 8.050 -0.225 -2.611 1.00 83.31 74 LEU A N 1
ATOM 555 C CA . LEU A 1 74 ? 9.216 -0.347 -3.486 1.00 83.31 74 LEU A CA 1
ATOM 556 C C . LEU A 1 74 ? 9.845 -1.736 -3.331 1.00 83.31 74 LEU A C 1
ATOM 558 O O . LEU A 1 74 ? 9.973 -2.234 -2.213 1.00 83.31 74 LEU A O 1
ATOM 562 N N . ASP A 1 75 ? 10.258 -2.339 -4.443 1.00 84.19 75 ASP A N 1
ATOM 563 C CA . ASP A 1 75 ? 10.754 -3.721 -4.532 1.00 84.19 75 ASP A CA 1
ATOM 564 C C . ASP A 1 75 ? 11.888 -4.066 -3.547 1.00 84.19 75 ASP A C 1
ATOM 566 O O . ASP A 1 75 ? 11.950 -5.186 -3.018 1.00 84.19 75 ASP A O 1
ATOM 570 N N . TRP A 1 76 ? 12.751 -3.088 -3.273 1.00 81.88 76 TRP A N 1
ATOM 571 C CA . TRP A 1 76 ? 13.894 -3.175 -2.375 1.00 81.88 76 TRP A CA 1
ATOM 572 C C . TRP A 1 76 ? 13.525 -3.089 -0.890 1.00 81.88 76 TRP A C 1
ATOM 574 O O . TRP A 1 76 ? 14.324 -3.492 -0.044 1.00 81.88 76 TRP A O 1
ATOM 584 N N . ASN A 1 77 ? 12.329 -2.610 -0.534 1.00 81.38 77 ASN A N 1
ATOM 585 C CA . ASN A 1 77 ? 11.932 -2.421 0.862 1.00 81.38 77 ASN A CA 1
ATOM 586 C C . ASN A 1 77 ? 11.328 -3.699 1.467 1.00 81.38 77 ASN A C 1
ATOM 588 O O . ASN A 1 77 ? 10.148 -3.759 1.823 1.00 81.38 77 ASN A O 1
ATOM 592 N N . LYS A 1 78 ? 12.161 -4.739 1.597 1.00 84.38 78 LYS A N 1
ATOM 593 C CA . LYS A 1 78 ? 11.753 -6.031 2.174 1.00 84.38 78 LYS A CA 1
ATOM 594 C C . LYS A 1 78 ? 11.239 -5.904 3.608 1.00 84.38 78 LYS A C 1
ATOM 596 O O . LYS A 1 78 ? 10.253 -6.546 3.943 1.00 84.38 78 LYS A O 1
ATOM 601 N N . GLY A 1 79 ? 11.818 -5.006 4.408 1.00 84.44 79 GLY A N 1
ATOM 602 C CA . GLY A 1 79 ? 11.358 -4.751 5.776 1.00 84.44 79 GLY A CA 1
ATOM 603 C C . GLY A 1 79 ? 9.897 -4.292 5.841 1.00 84.44 79 GLY A C 1
ATOM 604 O O . GLY A 1 79 ? 9.122 -4.828 6.630 1.00 84.44 79 GLY A O 1
ATOM 605 N N . ALA A 1 80 ? 9.491 -3.355 4.977 1.00 82.94 80 ALA A N 1
ATOM 606 C CA . ALA A 1 80 ? 8.096 -2.921 4.899 1.00 82.94 80 ALA A CA 1
ATOM 607 C C . ALA A 1 80 ? 7.175 -4.016 4.334 1.00 82.94 80 ALA A C 1
ATOM 609 O O . ALA A 1 80 ? 6.071 -4.202 4.843 1.00 82.94 80 ALA A O 1
ATOM 610 N N . MET A 1 81 ? 7.625 -4.766 3.319 1.00 86.44 81 MET A N 1
ATOM 611 C CA . MET A 1 81 ? 6.860 -5.901 2.780 1.00 86.44 81 MET A CA 1
ATOM 612 C C . MET A 1 81 ? 6.562 -6.942 3.865 1.00 86.44 81 MET A C 1
ATOM 614 O O . MET A 1 81 ? 5.408 -7.334 4.034 1.00 86.44 81 MET A O 1
ATOM 618 N N . ASP A 1 82 ? 7.579 -7.350 4.627 1.00 87.62 82 ASP A N 1
ATOM 619 C CA . ASP A 1 82 ? 7.450 -8.343 5.695 1.00 87.62 82 ASP A CA 1
ATOM 620 C C . ASP A 1 82 ? 6.549 -7.834 6.826 1.00 87.62 82 ASP A C 1
ATOM 622 O O . ASP A 1 82 ? 5.676 -8.559 7.305 1.00 87.62 82 ASP A O 1
ATOM 626 N N . LEU A 1 83 ? 6.700 -6.560 7.206 1.00 85.25 83 LEU A N 1
ATOM 627 C CA . LEU A 1 83 ? 5.837 -5.901 8.184 1.00 85.25 83 LEU A CA 1
ATOM 628 C C . LEU A 1 83 ? 4.363 -5.938 7.758 1.00 85.25 83 LEU A C 1
ATOM 630 O O . LEU A 1 83 ? 3.505 -6.320 8.552 1.00 85.25 83 LEU A O 1
ATOM 634 N N . TYR A 1 84 ? 4.043 -5.552 6.521 1.00 87.31 84 TYR A N 1
ATOM 635 C CA . TYR A 1 84 ? 2.652 -5.517 6.062 1.00 87.31 84 TYR A CA 1
ATOM 636 C C . TYR A 1 84 ? 2.073 -6.917 5.883 1.00 87.31 84 TYR A C 1
ATOM 638 O O . TYR A 1 84 ? 0.926 -7.138 6.273 1.00 87.31 84 TYR A O 1
ATOM 646 N N . LYS A 1 85 ? 2.867 -7.881 5.397 1.00 90.44 85 LYS A N 1
ATOM 647 C CA . LYS A 1 85 ? 2.475 -9.298 5.360 1.00 90.44 85 LYS A CA 1
ATOM 648 C C . LYS A 1 85 ? 2.143 -9.814 6.766 1.00 90.44 85 LYS A C 1
ATOM 650 O O . LYS A 1 85 ? 1.106 -10.446 6.952 1.00 90.44 85 LYS A O 1
ATOM 655 N N . ALA A 1 86 ? 2.944 -9.470 7.778 1.00 89.62 86 ALA A N 1
ATOM 656 C CA . ALA A 1 86 ? 2.672 -9.825 9.175 1.00 89.62 86 ALA A CA 1
ATOM 657 C C . ALA A 1 86 ? 1.401 -9.159 9.745 1.00 89.62 86 ALA A C 1
ATOM 659 O O . ALA A 1 86 ? 0.771 -9.708 10.648 1.00 89.62 86 ALA A O 1
ATOM 660 N N . LEU A 1 87 ? 1.001 -8.001 9.210 1.00 87.56 87 LEU A N 1
ATOM 661 C CA . LEU A 1 87 ? -0.256 -7.318 9.542 1.00 87.56 87 LEU A CA 1
ATOM 662 C C . LEU A 1 87 ? -1.469 -7.831 8.740 1.00 87.56 87 LEU A C 1
ATOM 664 O O . LEU A 1 87 ? -2.577 -7.339 8.945 1.00 87.56 87 LEU A O 1
ATOM 668 N N . GLY A 1 88 ? -1.282 -8.816 7.856 1.00 90.56 88 GLY A N 1
ATOM 669 C CA . GLY A 1 88 ? -2.343 -9.432 7.054 1.00 90.56 88 GLY A CA 1
ATOM 670 C C . GLY A 1 88 ? -2.511 -8.858 5.645 1.00 90.56 88 GLY A C 1
ATOM 671 O O . GLY A 1 88 ? -3.460 -9.230 4.956 1.00 90.56 88 GLY A O 1
ATOM 672 N N . ALA A 1 89 ? -1.619 -7.970 5.195 1.00 90.94 89 ALA A N 1
ATOM 673 C CA . ALA A 1 89 ? -1.624 -7.501 3.813 1.00 90.94 89 ALA A CA 1
ATOM 674 C C . ALA A 1 89 ? -1.162 -8.605 2.847 1.00 90.94 89 ALA A C 1
ATOM 676 O O . ALA A 1 89 ? -0.310 -9.432 3.175 1.00 90.94 89 ALA A O 1
ATOM 677 N N . GLN A 1 90 ? -1.694 -8.579 1.627 1.00 91.31 90 GLN A N 1
ATOM 678 C CA . GLN A 1 90 ? -1.282 -9.459 0.535 1.00 91.31 90 GLN A CA 1
ATOM 679 C C . GLN A 1 90 ? -0.486 -8.662 -0.498 1.00 91.31 90 GLN A C 1
ATOM 681 O O . GLN A 1 90 ? -0.865 -7.547 -0.860 1.00 91.31 90 GLN A O 1
ATOM 686 N N . ASP A 1 91 ? 0.612 -9.241 -0.984 1.00 92.00 91 ASP A N 1
ATOM 687 C CA . ASP A 1 91 ? 1.330 -8.697 -2.133 1.00 92.00 91 ASP A CA 1
ATOM 688 C C . ASP A 1 91 ? 0.582 -9.092 -3.411 1.00 92.00 91 ASP A C 1
ATOM 690 O O . ASP A 1 91 ? 0.626 -10.242 -3.842 1.00 92.00 91 ASP A O 1
ATOM 694 N N . LEU A 1 92 ? -0.133 -8.134 -4.002 1.00 88.50 92 LEU A N 1
ATOM 695 C CA . LEU A 1 92 ? -0.932 -8.358 -5.209 1.00 88.50 92 LEU A CA 1
ATOM 696 C C . LEU A 1 92 ? -0.070 -8.576 -6.464 1.00 88.50 92 LEU A C 1
ATOM 698 O O . LEU A 1 92 ? -0.544 -9.170 -7.432 1.00 88.50 92 LEU A O 1
ATOM 702 N N . THR A 1 93 ? 1.188 -8.123 -6.460 1.00 89.75 93 THR A N 1
ATOM 703 C CA . THR A 1 93 ? 2.132 -8.407 -7.552 1.00 89.75 93 THR A CA 1
ATOM 704 C C . THR A 1 93 ? 2.484 -9.890 -7.537 1.00 89.75 93 THR A C 1
ATOM 706 O O . THR A 1 93 ? 2.440 -10.548 -8.570 1.00 89.75 93 THR A O 1
ATOM 709 N N . GLU A 1 94 ? 2.788 -10.427 -6.353 1.00 90.00 94 GLU A N 1
ATOM 710 C CA . GLU A 1 94 ? 3.140 -11.838 -6.163 1.00 90.00 94 GLU A CA 1
ATOM 711 C C . GLU A 1 94 ? 1.924 -12.767 -6.312 1.00 90.00 94 GLU A C 1
ATOM 713 O O . GLU A 1 94 ? 2.014 -13.803 -6.967 1.00 90.00 94 GLU A O 1
ATOM 718 N N . ALA A 1 95 ? 0.784 -12.399 -5.723 1.00 90.88 95 ALA A N 1
ATOM 719 C CA . ALA A 1 95 ? -0.398 -13.257 -5.667 1.00 90.88 95 ALA A CA 1
ATOM 720 C C . ALA A 1 95 ? -1.190 -13.296 -6.982 1.00 90.88 95 ALA A C 1
ATOM 722 O O . ALA A 1 95 ? -1.761 -14.330 -7.328 1.00 90.88 95 ALA A O 1
ATOM 723 N N . GLU A 1 96 ? -1.252 -12.174 -7.699 1.00 90.62 96 GLU A N 1
ATOM 724 C CA . GLU A 1 96 ? -2.170 -11.989 -8.830 1.00 90.62 96 GLU A CA 1
ATOM 725 C C . GLU A 1 96 ? -1.481 -11.451 -10.096 1.00 90.62 96 GLU A C 1
ATOM 727 O O . GLU A 1 96 ? -2.098 -11.420 -11.159 1.00 90.62 96 GLU A O 1
ATOM 732 N N . GLY A 1 97 ? -0.207 -11.048 -10.024 1.00 88.12 97 GLY A N 1
ATOM 733 C CA . GLY A 1 97 ? 0.529 -10.520 -11.176 1.00 88.12 97 GLY A CA 1
ATOM 734 C C . GLY A 1 97 ? 0.146 -9.089 -11.566 1.00 88.12 97 GLY A C 1
ATOM 735 O O . GLY A 1 97 ? 0.325 -8.702 -12.721 1.00 88.12 97 GLY A O 1
ATOM 736 N N . TRP A 1 98 ? -0.398 -8.290 -10.639 1.00 84.00 98 TRP A N 1
ATOM 737 C CA . TRP A 1 98 ? -0.718 -6.888 -10.922 1.00 84.00 98 TRP A CA 1
ATOM 738 C C . TRP A 1 98 ? 0.544 -6.045 -11.113 1.00 84.00 98 TRP A C 1
ATOM 740 O O . TRP A 1 98 ? 1.473 -6.094 -10.312 1.00 84.00 98 TRP A O 1
ATOM 750 N N . HIS A 1 99 ? 0.527 -5.184 -12.129 1.00 79.56 99 HIS A N 1
ATOM 751 C CA . HIS A 1 99 ? 1.548 -4.164 -12.354 1.00 79.56 99 HIS A CA 1
ATOM 752 C C . HIS A 1 99 ? 0.962 -2.764 -12.144 1.00 79.56 99 HIS A C 1
ATOM 754 O O . HIS A 1 99 ? -0.163 -2.482 -12.557 1.00 79.56 99 HIS A O 1
ATOM 760 N N . SER A 1 100 ? 1.735 -1.871 -11.522 1.00 81.56 100 SER A N 1
ATOM 761 C CA . SER A 1 100 ? 1.358 -0.465 -11.340 1.00 81.56 100 SER A CA 1
ATOM 762 C C . SER A 1 100 ? 1.818 0.368 -12.540 1.00 81.56 100 SER A C 1
ATOM 764 O O . SER A 1 100 ? 3.003 0.366 -12.870 1.00 81.56 100 SER A O 1
ATOM 766 N N . PHE A 1 101 ? 0.890 1.074 -13.190 1.00 80.75 101 PHE A N 1
ATOM 767 C CA . PHE A 1 101 ? 1.153 1.971 -14.321 1.00 80.75 101 PHE A CA 1
ATOM 768 C C . PHE A 1 101 ? 0.758 3.406 -13.962 1.00 80.75 101 PHE A C 1
ATOM 770 O O . PHE A 1 101 ? -0.217 3.631 -13.244 1.00 80.75 101 PHE A O 1
ATOM 777 N N . ARG A 1 102 ? 1.490 4.385 -14.498 1.00 85.00 102 ARG A N 1
ATOM 778 C CA . ARG A 1 102 ? 1.190 5.815 -14.372 1.00 85.00 102 ARG A CA 1
ATOM 779 C C . ARG A 1 102 ? 1.256 6.467 -15.747 1.00 85.00 102 ARG A C 1
ATOM 781 O O . ARG A 1 102 ? 2.206 6.230 -16.486 1.00 85.00 102 ARG A O 1
ATOM 788 N N . PHE A 1 103 ? 0.272 7.306 -16.053 1.00 77.19 103 PHE A N 1
ATOM 789 C CA . PHE A 1 103 ? 0.352 8.250 -17.162 1.00 77.19 103 PHE A CA 1
ATOM 790 C C . PHE A 1 103 ? 0.779 9.605 -16.607 1.00 77.19 103 PHE A C 1
ATOM 792 O O . PHE A 1 103 ? 0.123 10.142 -15.716 1.00 77.19 103 PHE A O 1
ATOM 799 N N . GLU A 1 104 ? 1.883 10.136 -17.120 1.00 86.56 104 GLU A N 1
ATOM 800 C CA . GLU A 1 104 ? 2.284 11.518 -16.857 1.00 86.56 104 GLU A CA 1
ATOM 801 C C . GLU A 1 104 ? 1.458 12.481 -17.728 1.00 86.56 104 GLU A C 1
ATOM 803 O O . GLU A 1 104 ? 0.775 12.057 -18.665 1.00 86.56 104 GLU A O 1
ATOM 808 N N . GLU A 1 105 ? 1.496 13.779 -17.415 1.00 82.62 105 GLU A N 1
ATOM 809 C CA . GLU A 1 105 ? 0.623 14.789 -18.033 1.00 82.62 105 GLU A CA 1
ATOM 810 C C . GLU A 1 105 ? 0.624 14.744 -19.569 1.00 82.62 105 GLU A C 1
ATOM 812 O O . GLU A 1 105 ? -0.444 14.727 -20.179 1.00 82.62 105 GLU A O 1
ATOM 817 N N . GLU A 1 106 ? 1.803 14.695 -20.191 1.00 91.56 106 GLU A N 1
ATOM 818 C CA . GLU A 1 106 ? 1.956 14.665 -21.650 1.00 91.56 106 GLU A CA 1
ATOM 819 C C . GLU A 1 106 ? 1.262 13.444 -22.267 1.00 91.56 106 GLU A C 1
ATOM 821 O O . GLU A 1 106 ? 0.430 13.590 -23.160 1.00 91.56 106 GLU A O 1
ATOM 826 N N . ALA A 1 107 ? 1.487 12.255 -21.701 1.00 87.69 107 ALA A N 1
ATOM 827 C CA . ALA A 1 107 ? 0.848 11.024 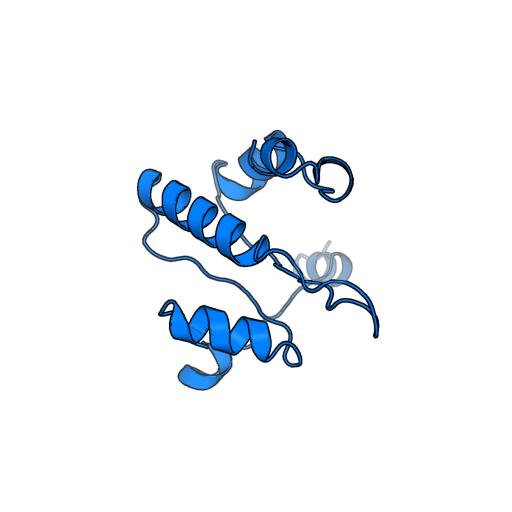-22.158 1.00 87.69 107 ALA A CA 1
ATOM 828 C C . ALA A 1 107 ? -0.683 11.065 -21.988 1.00 87.69 107 ALA A C 1
ATOM 830 O O . ALA A 1 107 ? -1.415 10.535 -22.823 1.00 87.69 107 ALA A O 1
ATOM 831 N N . MET A 1 108 ? -1.194 11.715 -20.933 1.00 90.44 108 MET A N 1
ATOM 832 C CA . MET A 1 108 ? -2.639 11.922 -20.766 1.00 90.44 108 MET A CA 1
ATOM 833 C C . MET A 1 108 ? -3.214 12.899 -21.796 1.00 90.44 108 MET A C 1
ATOM 835 O O . MET A 1 108 ? -4.336 12.696 -22.261 1.00 90.44 108 MET A O 1
ATOM 839 N N . ARG A 1 109 ? -2.477 13.961 -22.148 1.00 85.00 109 ARG A N 1
ATOM 840 C CA . ARG A 1 109 ? -2.896 14.937 -23.167 1.00 85.00 109 ARG A CA 1
ATOM 841 C C . ARG A 1 109 ? -2.987 14.291 -24.540 1.00 85.00 109 ARG A C 1
ATOM 843 O O . ARG A 1 109 ? -4.042 14.379 -25.163 1.00 85.00 109 ARG A O 1
ATOM 850 N N . GLU A 1 110 ? -1.954 13.552 -24.935 1.00 95.44 110 GLU A N 1
ATOM 851 C CA . GLU A 1 110 ? -1.952 12.782 -26.180 1.00 95.44 110 GLU A CA 1
ATOM 852 C C . GLU A 1 110 ? -3.115 11.784 -26.224 1.00 95.44 110 GLU A C 1
ATOM 854 O O . GLU A 1 110 ? -3.869 11.751 -27.198 1.00 95.44 110 GLU A O 1
ATOM 859 N N . LEU A 1 111 ? -3.326 11.026 -25.140 1.00 85.56 111 LEU A N 1
ATOM 860 C CA . LEU A 1 111 ? -4.424 10.060 -25.040 1.00 85.56 111 LEU A CA 1
ATOM 861 C C . LEU A 1 111 ? -5.807 10.726 -25.158 1.00 85.56 111 LEU A C 1
ATOM 863 O O . LEU A 1 111 ? -6.729 10.143 -25.726 1.00 85.56 111 LEU A O 1
ATOM 867 N N . ALA A 1 112 ? -5.956 11.945 -24.633 1.00 88.38 112 ALA A N 1
ATOM 868 C CA . ALA A 1 112 ? -7.187 12.728 -24.702 1.00 88.38 112 ALA A CA 1
ATOM 869 C C . ALA A 1 112 ? -7.345 13.531 -26.010 1.00 88.38 112 ALA A C 1
ATOM 871 O O . ALA A 1 112 ? -8.369 14.200 -26.175 1.00 88.38 112 ALA A O 1
ATOM 872 N N . GLY A 1 113 ? -6.355 13.500 -26.911 1.00 88.94 113 GLY A N 1
ATOM 873 C CA . GLY A 1 113 ? -6.332 14.303 -28.136 1.00 88.94 113 GLY A CA 1
ATOM 874 C C . GLY A 1 113 ? -6.249 15.813 -27.881 1.00 88.94 113 GLY A C 1
ATOM 875 O O . GLY A 1 113 ? -6.894 16.580 -28.600 1.00 88.94 113 GLY A O 1
ATOM 876 N N . LYS A 1 114 ? -5.529 16.230 -26.831 1.00 75.62 114 LYS A N 1
ATOM 877 C CA . LYS A 1 114 ? -5.363 17.628 -26.397 1.00 75.62 114 LYS A CA 1
ATOM 878 C C . LYS A 1 114 ? -3.959 18.167 -26.615 1.00 75.62 114 LYS A C 1
ATOM 880 O O . LYS A 1 114 ? -3.003 17.380 -26.480 1.00 75.62 114 LYS A O 1
#

InterPro domains:
  IPR000182 GNAT domain [PF00583] (45-88)
  IPR000182 GNAT domain [PS51186] (1-110)
  IPR016181 Acyl-CoA N-acyltransferase [SSF55729] (4-99)
  IPR051016 Diverse Substrate Acetyltransferase [PTHR10545] (45-113)

Foldseek 3Di:
DVCVVVVNVVVDPDDPVRCCCAAPPPDHDDADADDDDADDVPDDGDPCSSVVVVVVVVVVCVVVVHDDDDYDDDPPPVVVVVVVVVVVDDDCCVPPVDDDDDDDPVNVCVVVVD

Radius of gyration: 16.66 Å; chains: 1; bounding box: 42×33×47 Å

pLDDT: mean 72.06, std 15.32, range [40.09, 95.44]

Organism: Panthera tigris altaica (NCBI:txid74533)

Sequence (114 aa):
ELAEYEKLSDQVKISEEALRADGFGENPFYCCLVAELLPAPGEPQGQGIGSKIIKKVAEVALERGCSQLRLTVLDWNKGAMDLYKALGAQDLTEAEGWHSFRFEEEAMRELAGK